Protein AF-A0A942JVM8-F1 (afdb_monomer_lite)

Secondary structure (DSSP, 8-state):
-----------THHHHHHHHHHHHHHHHHHHHHHHHHHHHHHHHHHHHHHHHHHHHHHHHHHHHHHHHHHHHHHHHHHTSS-TTTTTTHHHHHHHHTS--EEE-TTS-EEEE-HHHHHHHHT--PPP--------S---

pLDDT: mean 76.42, std 16.22, range [41.22, 97.88]

Foldseek 3Di:
DDDPDPDPPPDPPVVVVVVVVVVVVVVVVVVVVVVVVVVVVVVVVVVVVVVVCVVCVVLVVVLVVVLCVQLVVLCVVVVHQDPSSCVCVLVSCVVSLHWDFDADPVRDTSDTDNVVSCVVPPDDDDDDDPDPHDPDRPD

Structure (mmCIF, N/CA/C/O backbone):
data_AF-A0A942JVM8-F1
#
_entry.id   AF-A0A942JVM8-F1
#
loop_
_atom_site.group_PDB
_atom_site.id
_atom_site.type_symbol
_atom_site.label_atom_id
_atom_site.label_alt_id
_atom_site.label_comp_id
_atom_site.label_asym_id
_atom_site.label_entity_id
_atom_site.label_seq_id
_atom_site.pdbx_PDB_ins_code
_atom_site.Cartn_x
_atom_site.Cartn_y
_atom_site.Cartn_z
_atom_site.occupancy
_atom_site.B_iso_or_equiv
_atom_site.auth_seq_id
_atom_site.auth_comp_id
_atom_site.auth_asym_id
_atom_site.auth_atom_id
_atom_site.pdbx_PDB_model_num
ATOM 1 N N . MET A 1 1 ? -41.154 -3.986 87.081 1.00 48.91 1 MET A N 1
ATOM 2 C CA . MET A 1 1 ? -41.827 -3.137 86.078 1.00 48.91 1 MET A CA 1
ATOM 3 C C . MET A 1 1 ? -40.724 -2.568 85.189 1.00 48.91 1 MET A C 1
ATOM 5 O O . MET A 1 1 ? -40.130 -1.567 85.552 1.00 48.91 1 MET A O 1
ATOM 9 N N . GLY A 1 2 ? -40.299 -3.312 84.164 1.00 53.94 2 GLY A N 1
ATOM 10 C CA . GLY A 1 2 ? -39.181 -2.930 83.293 1.00 53.94 2 GLY A CA 1
ATOM 11 C C . GLY A 1 2 ? -39.710 -2.693 81.888 1.00 53.94 2 GLY A C 1
ATOM 12 O O . GLY A 1 2 ? -40.289 -3.608 81.307 1.00 53.94 2 GLY A O 1
ATOM 13 N N . ASP A 1 3 ? -39.568 -1.470 81.388 1.00 62.94 3 ASP A N 1
ATOM 14 C CA . ASP A 1 3 ? -40.009 -1.099 80.046 1.00 62.94 3 ASP A CA 1
ATOM 15 C C . ASP A 1 3 ? -39.175 -1.828 78.978 1.00 62.94 3 ASP A C 1
ATOM 17 O O . ASP A 1 3 ? -37.942 -1.840 79.062 1.00 62.94 3 ASP A O 1
ATOM 21 N N . PRO A 1 4 ? -39.799 -2.419 77.943 1.00 62.44 4 PRO A N 1
ATOM 22 C CA . PRO A 1 4 ? -39.059 -2.964 76.822 1.00 62.44 4 PRO A CA 1
ATOM 23 C C . PRO A 1 4 ? -38.560 -1.805 75.955 1.00 62.44 4 PRO A C 1
ATOM 25 O O . PRO A 1 4 ? -39.335 -1.039 75.378 1.00 62.44 4 PRO A O 1
ATOM 28 N N . VAL A 1 5 ? -37.237 -1.688 75.863 1.00 65.25 5 VAL A N 1
ATOM 29 C CA . VAL A 1 5 ? -36.538 -0.782 74.950 1.00 65.25 5 VAL A CA 1
ATOM 30 C C . VAL A 1 5 ? -37.069 -1.009 73.532 1.00 65.25 5 VAL A C 1
ATOM 32 O O . VAL A 1 5 ? -36.880 -2.071 72.939 1.00 65.25 5 VAL A O 1
ATOM 35 N N . ARG A 1 6 ? -37.762 -0.001 72.990 1.00 59.56 6 ARG A N 1
ATOM 36 C CA . ARG A 1 6 ? -38.206 0.040 71.594 1.00 59.56 6 ARG A CA 1
ATOM 37 C C . ARG A 1 6 ? -36.980 -0.067 70.689 1.00 59.56 6 ARG A C 1
ATOM 39 O O . ARG A 1 6 ? -36.205 0.880 70.580 1.00 59.56 6 ARG A O 1
ATOM 46 N N . ALA A 1 7 ? -36.830 -1.204 70.017 1.00 57.59 7 ALA A N 1
ATOM 47 C CA . ALA A 1 7 ? -35.902 -1.352 68.908 1.00 57.59 7 ALA A CA 1
ATOM 48 C C . ALA A 1 7 ? -36.299 -0.357 67.804 1.00 57.59 7 ALA A C 1
ATOM 50 O O . ALA A 1 7 ? -37.300 -0.534 67.108 1.00 57.59 7 ALA A O 1
ATOM 51 N N . VAL A 1 8 ? -35.533 0.727 67.674 1.00 62.88 8 VAL A N 1
ATOM 52 C CA . VAL A 1 8 ? -35.637 1.653 66.546 1.00 62.88 8 VAL A CA 1
ATOM 53 C C . VAL A 1 8 ? -35.158 0.899 65.309 1.00 62.88 8 VAL A C 1
ATOM 55 O O . VAL A 1 8 ? -33.964 0.716 65.088 1.00 62.88 8 VAL A O 1
ATOM 58 N N . SER A 1 9 ? -36.118 0.425 64.518 1.00 61.06 9 SER A N 1
ATOM 59 C CA . SER A 1 9 ? -35.900 -0.139 63.189 1.00 61.06 9 SER A CA 1
ATOM 60 C C . SER A 1 9 ? -35.323 0.943 62.268 1.00 61.06 9 SER A C 1
ATOM 62 O O . SER A 1 9 ? -36.065 1.682 61.617 1.00 61.06 9 SER A O 1
ATOM 64 N N . LEU A 1 10 ? -33.993 1.051 62.217 1.00 58.78 10 LEU A N 1
ATOM 65 C CA . LEU A 1 10 ? -33.277 1.867 61.237 1.00 58.78 10 LEU A CA 1
ATOM 66 C C . LEU A 1 10 ? -33.566 1.322 59.828 1.00 58.78 10 LEU A C 1
ATOM 68 O O . LEU A 1 10 ? -33.249 0.192 59.472 1.00 58.78 10 LEU A O 1
ATOM 72 N N . SER A 1 11 ? -34.283 2.152 59.081 1.00 61.09 11 SER A N 1
ATOM 73 C CA . SER A 1 11 ? -35.041 1.853 57.866 1.00 61.09 11 SER A CA 1
ATOM 74 C C . SER A 1 11 ? -34.241 1.354 56.635 1.00 61.09 11 SER A C 1
ATOM 76 O O . SER A 1 11 ? -33.089 1.736 56.431 1.00 61.09 11 SER A O 1
ATOM 78 N N . PRO A 1 12 ? -34.891 0.607 55.709 1.00 58.91 12 PRO A N 1
ATOM 79 C CA . PRO A 1 12 ? -34.336 0.118 54.430 1.00 58.91 12 PRO A CA 1
ATOM 80 C C . PRO A 1 12 ? -34.096 1.211 53.361 1.00 58.91 12 PRO A C 1
ATOM 82 O O . PRO A 1 12 ? -33.978 0.916 52.168 1.00 58.91 12 PRO A O 1
ATOM 85 N N . MET A 1 13 ? -34.050 2.492 53.742 1.00 56.09 13 MET A N 1
ATOM 86 C CA . MET A 1 13 ? -33.889 3.602 52.794 1.00 56.09 13 MET A CA 1
ATOM 87 C C . MET A 1 13 ? -32.454 3.754 52.278 1.00 56.09 13 MET A C 1
ATOM 89 O O . MET A 1 13 ? -32.276 4.105 51.110 1.00 56.09 13 MET A O 1
ATOM 93 N N . LEU A 1 14 ? -31.440 3.402 53.081 1.00 59.06 14 LEU A N 1
ATOM 94 C CA . LEU A 1 14 ? -30.039 3.461 52.643 1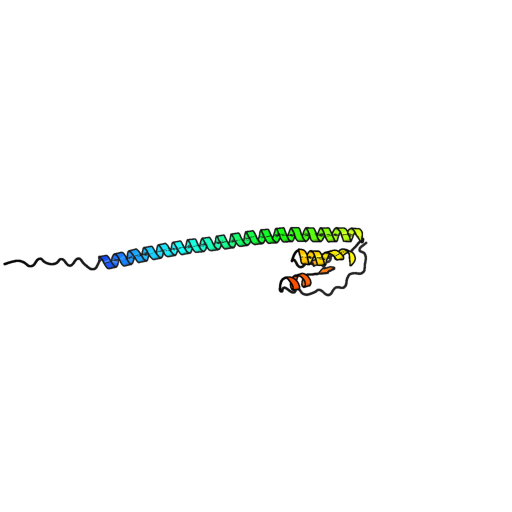.00 59.06 14 LEU A CA 1
ATOM 95 C C . LEU A 1 14 ? -29.773 2.556 51.428 1.00 59.06 14 LEU A C 1
ATOM 97 O O . LEU A 1 14 ? -29.124 2.983 50.476 1.00 59.06 14 LEU A O 1
ATOM 101 N N . GLY A 1 15 ? -30.344 1.347 51.397 1.00 59.19 15 GLY A N 1
ATOM 102 C CA . GLY A 1 15 ? -30.130 0.391 50.302 1.00 59.19 15 GLY A CA 1
ATOM 103 C C . GLY A 1 15 ? -30.627 0.872 48.930 1.00 59.19 15 GLY A C 1
ATOM 104 O O . GLY A 1 15 ? -30.062 0.495 47.904 1.00 59.19 15 GLY A O 1
ATOM 105 N N . ARG A 1 16 ? -31.643 1.748 48.884 1.00 59.19 16 ARG A N 1
ATOM 106 C CA . ARG A 1 16 ? -32.144 2.323 47.623 1.00 59.19 16 ARG A CA 1
ATOM 107 C C . ARG A 1 16 ? -31.223 3.405 47.069 1.00 59.19 16 ARG A C 1
ATOM 109 O O . ARG A 1 16 ? -30.958 3.402 45.871 1.00 59.19 16 ARG A O 1
ATOM 116 N N . VAL A 1 17 ? -30.711 4.283 47.932 1.00 60.03 17 VAL A N 1
ATOM 117 C CA . VAL A 1 17 ? -29.860 5.413 47.529 1.00 60.03 17 VAL A CA 1
ATOM 118 C C . VAL A 1 17 ? -28.522 4.923 46.971 1.00 60.03 17 VAL A C 1
ATOM 120 O O . VAL A 1 17 ? -28.120 5.363 45.891 1.00 60.03 17 VAL A O 1
ATOM 123 N N . PHE A 1 18 ? -27.880 3.955 47.636 1.00 60.03 18 PHE A N 1
ATOM 124 C CA . PHE A 1 18 ? -26.629 3.362 47.151 1.00 60.03 18 PHE A CA 1
ATOM 125 C C . PHE A 1 18 ? -26.800 2.685 45.791 1.00 60.03 18 PHE A C 1
ATOM 127 O O . PHE A 1 18 ? -25.978 2.892 44.904 1.00 60.03 18 PHE A O 1
ATOM 134 N N . ARG A 1 19 ? -27.908 1.966 45.574 1.00 62.44 19 ARG A N 1
ATOM 135 C CA . ARG A 1 19 ? -28.192 1.312 44.290 1.00 62.44 19 ARG A CA 1
ATOM 136 C C . ARG A 1 19 ? -28.276 2.323 43.142 1.00 62.44 19 ARG A C 1
ATOM 138 O O . ARG A 1 19 ? -27.668 2.105 42.104 1.00 62.44 19 ARG A O 1
ATOM 145 N N . THR A 1 20 ? -28.940 3.464 43.341 1.00 72.25 20 THR A N 1
ATOM 146 C CA . THR A 1 20 ? -28.985 4.548 42.339 1.00 72.25 20 THR A CA 1
ATOM 147 C C . THR A 1 20 ? -27.644 5.245 42.115 1.00 72.25 20 THR A C 1
ATOM 149 O O . THR A 1 20 ? -27.344 5.616 40.981 1.00 72.25 20 THR A O 1
ATOM 152 N N . LEU A 1 21 ? -26.838 5.436 43.163 1.00 76.00 21 LEU A N 1
ATOM 153 C CA . LEU A 1 21 ? -25.542 6.109 43.053 1.00 76.00 21 LEU A CA 1
ATOM 154 C C . LEU A 1 21 ? -24.525 5.234 42.309 1.00 76.00 21 LEU A C 1
ATOM 156 O O . LEU A 1 21 ? -23.873 5.698 41.376 1.00 76.00 21 LEU A O 1
ATOM 160 N N . THR A 1 22 ? -24.454 3.950 42.667 1.00 83.75 22 THR A N 1
ATOM 161 C CA . THR A 1 22 ? -23.596 2.962 42.006 1.00 83.75 22 THR A CA 1
ATOM 162 C C . THR A 1 22 ? -23.969 2.810 40.536 1.00 83.75 22 THR A C 1
ATOM 164 O O . THR A 1 22 ? -23.088 2.894 39.690 1.00 83.75 22 THR A O 1
ATOM 167 N N .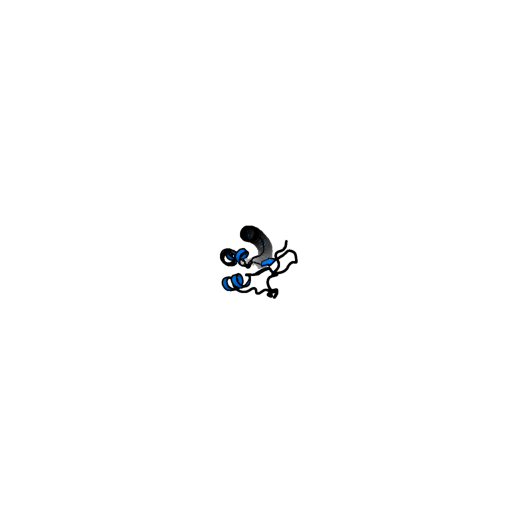 THR A 1 23 ? -25.259 2.691 40.193 1.00 79.94 23 THR A N 1
ATOM 168 C CA . THR A 1 23 ? -25.683 2.603 38.785 1.00 79.94 23 THR A CA 1
ATOM 169 C C . THR A 1 23 ? -25.263 3.831 37.975 1.00 79.94 23 THR A C 1
ATOM 171 O O . THR A 1 23 ? -24.753 3.680 36.868 1.00 79.94 23 THR A O 1
ATOM 174 N N . ARG A 1 24 ? -25.419 5.046 38.517 1.00 83.88 24 ARG A N 1
ATOM 175 C CA . ARG A 1 24 ? -24.990 6.280 37.836 1.00 83.88 24 ARG A CA 1
ATOM 176 C C . ARG A 1 24 ? -23.478 6.324 37.619 1.00 83.88 24 ARG A C 1
ATOM 178 O O . ARG A 1 24 ? -23.039 6.687 36.532 1.00 83.88 24 ARG A O 1
ATOM 185 N N . LEU A 1 25 ? -22.697 5.920 38.621 1.00 92.25 25 LEU A N 1
ATOM 186 C CA . LEU A 1 25 ? -21.239 5.876 38.530 1.00 92.25 25 LEU A CA 1
ATOM 187 C C . LEU A 1 25 ? -20.763 4.838 37.505 1.00 92.25 25 LEU A C 1
ATOM 189 O O . LEU A 1 25 ? -19.895 5.141 36.693 1.00 92.25 25 LEU A O 1
ATOM 193 N N . THR A 1 26 ? -21.357 3.642 37.493 1.00 92.06 26 THR A N 1
ATOM 194 C CA . THR A 1 26 ? -21.027 2.595 36.516 1.00 92.06 26 THR A CA 1
ATOM 195 C C . THR A 1 26 ? -21.360 3.029 35.092 1.00 92.06 26 THR A C 1
ATOM 197 O O . THR A 1 26 ? -20.554 2.807 34.194 1.00 92.06 26 THR A O 1
ATOM 200 N N . VAL A 1 27 ? -22.504 3.688 34.874 1.00 90.81 27 VAL A N 1
ATOM 201 C CA . VAL A 1 27 ? -22.871 4.225 33.552 1.00 90.81 27 VAL A CA 1
ATOM 202 C C . VAL A 1 27 ? -21.895 5.315 33.114 1.00 90.81 27 VAL A C 1
ATOM 204 O O . VAL A 1 27 ? -21.433 5.285 31.978 1.00 90.81 27 VAL A O 1
ATOM 207 N N . ALA A 1 28 ? -21.537 6.242 34.006 1.00 92.56 28 ALA A N 1
ATOM 208 C CA . ALA A 1 28 ? -20.556 7.280 33.700 1.00 92.56 28 ALA A CA 1
ATOM 209 C C . ALA A 1 28 ? -19.185 6.678 33.354 1.00 92.56 28 ALA A C 1
ATOM 211 O O . ALA A 1 28 ? -18.575 7.058 32.357 1.00 92.56 28 ALA A O 1
ATOM 212 N N . PHE A 1 29 ? -18.730 5.693 34.129 1.00 95.00 29 PHE A N 1
ATOM 213 C CA . PHE A 1 29 ? -17.481 4.986 33.867 1.00 95.00 29 PHE A CA 1
ATOM 214 C C . PHE A 1 29 ? -17.508 4.246 32.524 1.00 95.00 29 PHE A C 1
ATOM 216 O O . PHE A 1 29 ? -16.578 4.376 31.734 1.00 95.00 29 PHE A O 1
ATOM 223 N N . ALA A 1 30 ? -18.592 3.525 32.230 1.00 95.19 30 ALA A N 1
ATOM 224 C CA . ALA A 1 30 ? -18.765 2.834 30.957 1.00 95.19 30 ALA A CA 1
ATOM 225 C C . ALA A 1 30 ? -18.782 3.814 29.776 1.00 95.19 30 ALA A C 1
ATOM 227 O O . ALA A 1 30 ? -18.148 3.554 28.758 1.00 95.19 30 ALA A O 1
ATOM 228 N N . ALA A 1 31 ? -19.450 4.962 29.918 1.00 95.12 31 ALA A N 1
ATOM 229 C CA . ALA A 1 31 ? -19.484 5.991 28.885 1.00 95.12 31 ALA A CA 1
ATOM 230 C C . ALA A 1 31 ? -18.082 6.543 28.589 1.00 95.12 31 ALA A C 1
ATOM 232 O O . ALA A 1 31 ? -17.685 6.629 27.430 1.00 95.12 31 ALA A O 1
ATOM 233 N N . VAL A 1 32 ? -17.301 6.851 29.629 1.00 96.12 32 VAL A N 1
ATOM 234 C CA . VAL A 1 32 ? -15.908 7.296 29.472 1.00 96.12 32 VAL A CA 1
ATOM 235 C C . VAL A 1 32 ? -15.056 6.201 28.835 1.00 96.12 32 VAL A C 1
ATOM 237 O O . VAL A 1 32 ? -14.299 6.483 27.911 1.00 96.12 32 VAL A O 1
ATOM 240 N N . ALA A 1 33 ? -15.197 4.951 29.276 1.00 97.00 33 ALA A N 1
ATOM 241 C CA . ALA A 1 33 ? -14.464 3.828 28.702 1.00 97.00 33 ALA A CA 1
ATOM 242 C C . ALA A 1 33 ? -14.764 3.657 27.205 1.00 97.00 33 ALA A C 1
ATOM 244 O O . ALA A 1 33 ? -13.839 3.474 26.418 1.00 97.00 33 ALA A O 1
ATOM 245 N N . LEU A 1 34 ? -16.031 3.781 26.799 1.00 97.69 34 LEU A N 1
ATOM 246 C CA . LEU A 1 34 ? -16.441 3.714 25.396 1.00 97.69 34 LEU A CA 1
ATOM 247 C C . LEU A 1 34 ? -15.872 4.866 24.568 1.00 97.69 34 LEU A C 1
ATOM 249 O O . LEU A 1 34 ? -15.377 4.630 23.469 1.00 97.69 34 LEU A O 1
ATOM 253 N N . LEU A 1 35 ? -15.895 6.094 25.092 1.00 97.62 35 LEU A N 1
ATOM 254 C CA . LEU A 1 35 ? -15.301 7.248 24.413 1.00 97.62 35 LEU A CA 1
ATOM 255 C C . LEU A 1 35 ? -13.791 7.075 24.236 1.00 97.62 35 LEU A C 1
ATOM 257 O O . LEU A 1 35 ? -13.273 7.289 23.142 1.00 97.62 35 LEU A O 1
ATOM 261 N N . THR A 1 36 ? -13.093 6.630 25.280 1.00 97.31 36 THR A N 1
ATOM 262 C CA . THR A 1 36 ? -11.650 6.371 25.235 1.00 97.31 36 THR A CA 1
ATOM 263 C C . THR A 1 36 ? -11.311 5.248 24.260 1.00 97.31 36 THR A C 1
ATOM 265 O O . THR A 1 36 ? -10.397 5.394 23.449 1.00 97.31 36 THR A O 1
ATOM 268 N N . ALA A 1 37 ? -12.049 4.136 24.303 1.00 97.31 37 ALA A N 1
ATOM 269 C CA . ALA A 1 37 ? -11.854 3.019 23.386 1.00 97.31 37 ALA A CA 1
ATOM 270 C C . ALA A 1 37 ? -12.130 3.432 21.933 1.00 97.31 37 ALA A C 1
ATOM 272 O O . ALA A 1 37 ? -11.340 3.116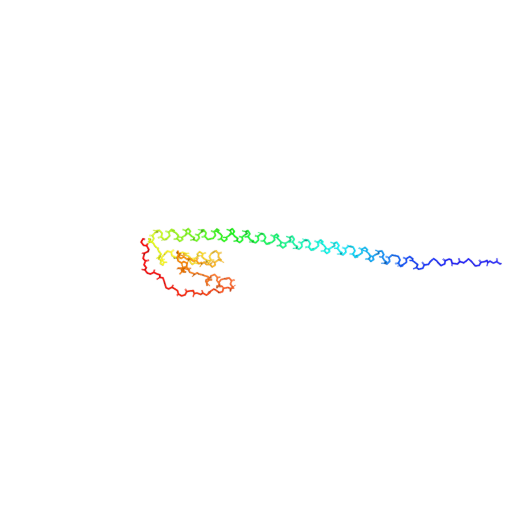 21.047 1.00 97.31 37 ALA A O 1
ATOM 273 N N . GLY A 1 38 ? -13.200 4.195 21.695 1.00 97.88 38 GLY A N 1
ATOM 274 C CA . GLY A 1 38 ? -13.542 4.725 20.377 1.00 97.88 38 GLY A CA 1
ATOM 275 C C . GLY A 1 38 ? -12.464 5.657 19.834 1.00 97.88 38 GLY A C 1
ATOM 276 O O . GLY A 1 38 ? -11.996 5.467 18.714 1.00 97.88 38 GLY A O 1
ATOM 277 N N . LEU A 1 39 ? -12.002 6.611 20.646 1.00 96.56 39 LEU A N 1
ATOM 278 C CA . LEU A 1 39 ? -10.909 7.505 20.267 1.00 96.56 39 LEU A CA 1
ATOM 279 C C . LEU A 1 39 ? -9.625 6.723 19.962 1.00 96.56 39 LEU A C 1
ATOM 281 O O . LEU A 1 39 ? -8.975 6.982 18.953 1.00 96.56 39 LEU A O 1
ATOM 285 N N . SER A 1 40 ? -9.295 5.730 20.790 1.00 96.88 40 SER A N 1
ATOM 286 C CA . SER A 1 40 ? -8.124 4.873 20.581 1.00 96.88 40 SER A CA 1
ATOM 287 C C . SER A 1 40 ? -8.215 4.104 19.263 1.00 96.88 40 SER A C 1
ATOM 289 O O . SER A 1 40 ? -7.242 4.065 18.518 1.00 96.88 40 SER A O 1
ATOM 291 N N . ALA A 1 41 ? -9.382 3.543 18.935 1.00 96.31 41 ALA A N 1
ATOM 292 C CA . ALA A 1 41 ? -9.604 2.831 17.679 1.00 96.31 41 ALA A CA 1
ATOM 293 C C . ALA A 1 41 ? -9.469 3.749 16.453 1.00 96.31 41 ALA A C 1
ATOM 295 O O . ALA A 1 41 ? -8.849 3.357 15.466 1.00 96.31 41 ALA A O 1
ATOM 296 N N . ILE A 1 42 ? -9.993 4.977 16.527 1.00 95.75 42 ILE A N 1
ATOM 297 C CA . ILE A 1 42 ? -9.869 5.973 15.452 1.00 95.75 42 ILE A CA 1
ATOM 298 C C . ILE A 1 42 ? -8.402 6.342 15.231 1.00 95.75 42 ILE A C 1
ATOM 300 O O . ILE A 1 42 ? -7.926 6.299 14.097 1.00 95.75 42 ILE A O 1
ATOM 304 N N . ILE A 1 43 ? -7.679 6.672 16.306 1.00 95.12 43 ILE A N 1
ATOM 305 C CA . ILE A 1 43 ? -6.258 7.028 16.229 1.00 95.12 43 ILE A CA 1
ATOM 306 C C . ILE A 1 43 ? -5.464 5.863 15.649 1.00 95.12 43 ILE A C 1
ATOM 308 O O . ILE A 1 43 ? -4.688 6.062 14.722 1.00 95.12 43 ILE A O 1
ATOM 312 N N . LEU A 1 44 ? -5.692 4.647 16.153 1.00 94.06 44 LEU A N 1
ATOM 313 C CA . LEU A 1 44 ? -5.023 3.450 15.664 1.00 94.06 44 LEU A CA 1
ATOM 314 C C . LEU A 1 44 ? -5.276 3.284 14.161 1.00 94.06 44 LEU A C 1
ATOM 316 O O . LEU A 1 44 ? -4.324 3.222 13.391 1.00 94.06 44 LEU A O 1
ATOM 320 N N . SER A 1 45 ? -6.537 3.310 13.726 1.00 92.75 45 SER A N 1
ATOM 321 C CA . SER A 1 45 ? -6.902 3.193 12.311 1.00 92.75 45 SER A CA 1
ATOM 322 C C . SER A 1 45 ? -6.222 4.246 11.434 1.00 92.75 45 SER A C 1
ATOM 324 O O . SER A 1 45 ? -5.736 3.913 10.356 1.00 92.75 45 SER A O 1
ATOM 326 N N . ALA A 1 46 ? -6.177 5.504 11.877 1.00 88.25 46 ALA A N 1
ATOM 327 C CA . ALA A 1 46 ? -5.542 6.580 11.124 1.00 88.25 46 ALA A CA 1
ATOM 328 C C . ALA A 1 46 ? -4.019 6.401 11.041 1.00 88.25 46 ALA A C 1
ATOM 330 O O . ALA A 1 46 ? -3.445 6.539 9.964 1.00 88.25 46 ALA A O 1
ATOM 331 N N . VAL A 1 47 ? -3.372 6.034 12.151 1.00 89.69 47 VAL A N 1
ATOM 332 C CA . VAL A 1 47 ? -1.922 5.801 12.207 1.00 89.69 47 VAL A CA 1
ATOM 333 C C . VAL A 1 47 ? -1.519 4.630 11.310 1.00 89.69 47 VAL A C 1
ATOM 335 O O . VAL A 1 47 ? -0.564 4.754 10.548 1.00 89.69 47 VAL A O 1
ATOM 338 N N . TRP A 1 48 ? -2.258 3.516 11.337 1.00 82.06 48 TRP A N 1
ATOM 339 C CA . TRP A 1 48 ? -1.992 2.386 10.438 1.00 82.06 48 TRP A CA 1
ATOM 340 C C . TRP A 1 48 ? -2.206 2.753 8.970 1.00 82.06 48 TRP A C 1
ATOM 342 O O . TRP A 1 48 ? -1.404 2.351 8.132 1.00 82.06 48 TRP A O 1
ATOM 352 N N . ALA A 1 49 ? -3.233 3.545 8.653 1.00 80.88 49 ALA A N 1
ATOM 353 C CA . ALA A 1 49 ? -3.458 4.015 7.288 1.00 80.88 49 ALA A CA 1
ATOM 354 C C . ALA A 1 49 ? -2.310 4.909 6.793 1.00 80.88 49 ALA A C 1
ATOM 356 O O . ALA A 1 49 ? -1.841 4.737 5.671 1.00 80.88 49 ALA A O 1
ATOM 357 N N . GLN A 1 50 ? -1.818 5.821 7.635 1.00 77.75 50 GLN A N 1
ATOM 358 C CA . GLN A 1 50 ? -0.694 6.698 7.301 1.00 77.75 50 GLN A CA 1
ATOM 359 C C . GLN A 1 50 ? 0.608 5.920 7.105 1.00 77.75 50 GLN A C 1
ATOM 361 O O . GLN A 1 50 ? 1.314 6.148 6.126 1.00 77.75 50 GLN A O 1
ATOM 366 N N . LEU A 1 51 ? 0.906 4.979 8.004 1.00 74.38 51 LEU A N 1
ATOM 367 C CA . LEU A 1 51 ? 2.095 4.134 7.899 1.00 74.38 51 LEU A CA 1
ATOM 368 C C . LEU A 1 51 ? 2.045 3.235 6.661 1.00 74.38 51 LEU A C 1
ATOM 370 O O . LEU A 1 51 ? 3.069 3.048 6.010 1.00 74.38 51 LEU A O 1
ATOM 374 N N . PHE A 1 52 ? 0.870 2.705 6.315 1.00 73.81 52 PHE A N 1
ATOM 375 C CA . PHE A 1 52 ? 0.705 1.879 5.124 1.00 73.81 52 PHE A CA 1
ATOM 376 C C . PHE A 1 52 ? 0.828 2.699 3.837 1.00 73.81 52 PHE A C 1
ATOM 378 O O . PHE A 1 52 ? 1.575 2.298 2.951 1.00 73.81 52 PHE A O 1
ATOM 385 N N . ASP A 1 53 ? 0.165 3.855 3.732 1.00 74.81 53 ASP A N 1
ATOM 386 C CA . ASP A 1 53 ? 0.240 4.687 2.522 1.00 74.81 53 ASP A CA 1
ATOM 387 C C . ASP A 1 53 ? 1.665 5.197 2.283 1.00 74.81 53 ASP A C 1
ATOM 389 O O . ASP A 1 53 ? 2.160 5.111 1.164 1.00 74.81 53 ASP A O 1
ATOM 393 N N . GLN A 1 54 ? 2.370 5.641 3.330 1.00 73.50 54 GLN A N 1
ATOM 394 C CA . GLN A 1 54 ? 3.770 6.061 3.204 1.00 73.50 54 GLN A CA 1
ATOM 395 C C . GLN A 1 54 ? 4.688 4.899 2.807 1.00 73.50 54 GLN A C 1
ATOM 397 O O . GLN A 1 54 ? 5.438 5.015 1.841 1.00 73.50 54 GLN A O 1
ATOM 402 N N . TYR A 1 55 ? 4.598 3.757 3.498 1.00 56.44 55 TYR A N 1
ATOM 403 C CA . TYR A 1 55 ? 5.434 2.591 3.202 1.00 56.44 55 TYR A CA 1
ATOM 404 C C . TYR A 1 55 ? 5.203 2.051 1.785 1.00 56.44 55 TYR A C 1
ATOM 406 O O . TYR A 1 55 ? 6.160 1.779 1.056 1.00 56.44 55 TYR A O 1
ATOM 414 N N . VAL A 1 56 ? 3.938 1.920 1.377 1.00 75.25 56 VAL A N 1
ATOM 415 C CA . VAL A 1 56 ? 3.583 1.410 0.051 1.00 75.25 56 VAL A CA 1
ATOM 416 C C . VAL A 1 56 ? 3.981 2.403 -1.029 1.00 75.25 56 VAL A C 1
ATOM 418 O O . VAL A 1 56 ? 4.543 1.990 -2.039 1.00 75.25 56 VAL A O 1
ATOM 421 N N . ARG A 1 57 ? 3.747 3.703 -0.832 1.00 78.00 57 ARG A N 1
ATOM 422 C CA . ARG A 1 57 ? 4.072 4.727 -1.829 1.00 78.00 57 ARG A CA 1
ATOM 423 C C . ARG A 1 57 ? 5.569 4.850 -2.058 1.00 78.00 57 ARG A C 1
ATOM 425 O O . ARG A 1 57 ? 5.997 4.788 -3.208 1.00 78.00 57 ARG A O 1
ATOM 432 N N . ASP A 1 58 ? 6.354 4.982 -0.996 1.00 79.56 58 ASP A N 1
ATOM 433 C CA . ASP A 1 58 ? 7.801 5.169 -1.117 1.00 79.56 58 ASP A CA 1
ATOM 434 C C . ASP A 1 58 ? 8.474 3.903 -1.666 1.00 79.56 58 ASP A C 1
ATOM 436 O O . ASP A 1 58 ? 9.342 3.977 -2.542 1.00 79.56 58 ASP A O 1
ATOM 440 N N . GLY A 1 59 ? 8.027 2.723 -1.222 1.00 77.62 59 GLY A N 1
ATOM 441 C CA . GLY A 1 59 ? 8.501 1.440 -1.740 1.00 77.62 59 GLY A CA 1
ATOM 442 C C . GLY A 1 59 ? 8.145 1.228 -3.214 1.00 77.62 59 GLY A C 1
ATOM 443 O O . GLY A 1 59 ? 9.004 0.839 -4.013 1.00 77.62 59 GLY A O 1
ATOM 444 N N . LEU A 1 60 ? 6.904 1.539 -3.601 1.00 85.25 60 LEU A N 1
ATOM 445 C CA . LEU A 1 60 ? 6.439 1.419 -4.983 1.00 85.25 60 LEU A CA 1
ATOM 446 C C . LEU A 1 60 ? 7.151 2.415 -5.900 1.00 85.25 60 LEU A C 1
ATOM 448 O O . LEU A 1 60 ? 7.590 2.037 -6.983 1.00 85.25 60 LEU A O 1
ATOM 452 N N . GLN A 1 61 ? 7.327 3.663 -5.462 1.00 87.25 61 GLN A N 1
ATOM 453 C CA . GLN A 1 61 ? 8.038 4.680 -6.232 1.00 87.25 61 GLN A CA 1
ATOM 454 C C . GLN A 1 61 ? 9.510 4.306 -6.429 1.00 87.25 61 GLN A C 1
ATOM 456 O O . GLN A 1 61 ? 10.012 4.378 -7.549 1.00 87.25 61 GLN A O 1
ATOM 461 N N . SER A 1 62 ? 10.194 3.860 -5.374 1.00 86.50 62 SER A N 1
ATOM 462 C CA . SER A 1 62 ? 11.578 3.380 -5.463 1.00 86.50 62 SER A CA 1
ATOM 463 C C . SER A 1 62 ? 11.709 2.204 -6.437 1.00 86.50 62 SER A C 1
ATOM 465 O O . SER A 1 62 ? 12.590 2.192 -7.301 1.00 86.50 62 SER A O 1
ATOM 467 N N . THR A 1 63 ? 10.771 1.256 -6.370 1.00 87.56 63 THR A N 1
ATOM 468 C CA . THR A 1 63 ? 10.714 0.120 -7.298 1.00 87.56 63 THR A CA 1
ATOM 469 C C . THR A 1 63 ? 10.492 0.579 -8.738 1.00 87.56 63 THR A C 1
ATOM 471 O O . THR A 1 63 ? 11.217 0.148 -9.632 1.00 87.56 63 THR A O 1
ATOM 474 N N . ALA A 1 64 ? 9.540 1.484 -8.974 1.00 88.62 64 ALA A N 1
ATOM 475 C CA . ALA A 1 64 ? 9.243 2.019 -10.300 1.00 88.62 64 ALA A CA 1
ATOM 476 C C . ALA A 1 64 ? 10.445 2.762 -10.906 1.00 88.62 64 ALA A C 1
ATOM 478 O O . ALA A 1 64 ? 10.756 2.580 -12.081 1.00 88.62 64 ALA A O 1
ATOM 479 N N . VAL A 1 65 ? 11.167 3.547 -10.101 1.00 91.94 65 VAL A N 1
ATOM 480 C CA . VAL A 1 65 ? 12.398 4.227 -10.531 1.00 91.94 65 VAL A CA 1
ATOM 481 C C . VAL A 1 65 ? 13.494 3.217 -10.877 1.00 91.94 65 VAL A C 1
ATOM 483 O O . VAL A 1 65 ? 14.156 3.363 -11.903 1.00 91.94 65 VAL A O 1
ATOM 486 N N . GLY A 1 66 ? 13.672 2.167 -10.069 1.00 90.56 66 GLY A N 1
ATOM 487 C CA . GLY A 1 66 ? 14.622 1.089 -10.358 1.00 90.56 66 GLY A CA 1
ATOM 488 C C . GLY A 1 66 ? 14.304 0.359 -11.665 1.00 90.56 66 GLY A C 1
ATOM 489 O O . GLY A 1 66 ? 15.190 0.168 -12.498 1.00 90.56 66 GLY A O 1
ATOM 490 N N . ALA A 1 67 ? 13.030 0.026 -11.873 1.00 90.00 67 ALA A N 1
ATOM 491 C CA . ALA A 1 67 ? 12.501 -0.539 -13.111 1.00 90.00 67 ALA A CA 1
ATOM 492 C C . ALA A 1 67 ? 12.802 0.358 -14.323 1.00 90.00 67 ALA A C 1
ATOM 494 O O . ALA A 1 67 ? 13.405 -0.096 -15.299 1.00 90.00 67 ALA A O 1
ATOM 495 N N . ALA A 1 68 ? 12.430 1.637 -14.242 1.00 90.81 68 ALA A N 1
ATOM 496 C CA . ALA A 1 68 ? 12.647 2.611 -15.308 1.00 90.81 68 ALA A CA 1
ATOM 497 C C . ALA A 1 68 ? 14.137 2.772 -15.641 1.00 90.81 68 ALA A C 1
ATOM 499 O O . ALA A 1 68 ? 14.507 2.811 -16.811 1.00 90.81 68 ALA A O 1
ATOM 500 N N . HIS A 1 69 ? 15.007 2.795 -14.629 1.00 92.94 69 HIS A N 1
ATOM 501 C CA . HIS A 1 69 ? 16.457 2.890 -14.816 1.00 92.94 69 HIS A CA 1
ATOM 502 C C . HIS A 1 69 ? 17.044 1.671 -15.528 1.00 92.94 69 HIS A C 1
ATOM 504 O O . HIS A 1 69 ? 17.910 1.809 -16.391 1.00 92.94 69 HIS A O 1
ATOM 510 N N . ILE A 1 70 ? 16.587 0.469 -15.172 1.00 90.00 70 ILE A N 1
ATOM 511 C CA . ILE A 1 70 ? 17.022 -0.766 -15.828 1.00 90.00 70 ILE A CA 1
ATOM 512 C C . ILE A 1 70 ? 16.589 -0.737 -17.293 1.00 90.00 70 ILE A C 1
ATOM 514 O O . ILE A 1 70 ? 17.445 -0.863 -18.164 1.00 90.00 70 ILE A O 1
ATOM 518 N N . ILE A 1 71 ? 15.304 -0.510 -17.571 1.00 90.25 71 ILE A N 1
ATOM 519 C CA . ILE A 1 71 ? 14.786 -0.469 -18.944 1.00 90.25 71 ILE A CA 1
ATOM 520 C C . ILE A 1 71 ? 15.458 0.623 -19.769 1.00 90.25 71 ILE A C 1
ATOM 522 O O . ILE A 1 71 ? 15.880 0.341 -20.884 1.00 90.25 71 ILE A O 1
ATOM 526 N N . GLY A 1 72 ? 15.603 1.835 -19.229 1.00 89.56 72 GLY A N 1
ATOM 527 C CA . GLY A 1 72 ? 16.211 2.962 -19.938 1.00 89.56 72 GLY A CA 1
ATOM 528 C C . GLY A 1 72 ? 17.625 2.644 -20.422 1.00 89.56 72 GLY A C 1
ATOM 529 O O . GLY A 1 72 ? 17.938 2.852 -21.590 1.00 89.56 72 GLY A O 1
ATOM 530 N N . LYS A 1 73 ? 18.451 2.017 -19.574 1.00 91.56 73 LYS A N 1
ATOM 531 C CA . LYS A 1 73 ? 19.802 1.580 -19.964 1.00 91.56 73 LYS A CA 1
ATOM 532 C C . LYS A 1 73 ? 19.803 0.609 -21.136 1.00 91.56 73 LYS A C 1
ATOM 534 O O . LYS A 1 73 ? 20.681 0.680 -21.993 1.00 91.56 73 LYS A O 1
ATOM 539 N N . TYR A 1 74 ? 18.873 -0.339 -21.143 1.00 88.25 74 TYR A N 1
ATOM 540 C CA . TYR A 1 74 ? 18.813 -1.318 -22.217 1.00 88.25 74 TYR A CA 1
ATOM 541 C C . TYR A 1 74 ? 18.155 -0.757 -23.481 1.00 88.25 74 TYR A C 1
ATOM 543 O O . TYR A 1 74 ? 18.589 -1.101 -24.574 1.00 88.25 74 TYR A O 1
ATOM 551 N N . TYR A 1 75 ? 17.187 0.147 -23.340 1.00 88.06 75 TYR A N 1
ATOM 552 C CA . TYR A 1 75 ? 16.591 0.896 -24.442 1.00 88.06 75 TYR A CA 1
ATOM 553 C C . TYR A 1 75 ? 17.645 1.721 -25.190 1.00 88.06 75 TYR A C 1
ATOM 555 O O . TYR A 1 75 ? 17.769 1.601 -26.405 1.00 88.06 75 TYR A O 1
ATOM 563 N N . GLU A 1 76 ? 18.457 2.501 -24.467 1.00 89.69 76 GLU A N 1
ATOM 564 C CA . GLU A 1 76 ? 19.543 3.300 -25.052 1.00 89.69 76 GLU A CA 1
ATOM 565 C C . GLU A 1 76 ? 20.580 2.425 -25.760 1.00 89.69 76 GLU A C 1
ATOM 567 O O . GLU A 1 76 ? 21.045 2.752 -26.850 1.00 89.69 76 GLU A O 1
ATOM 572 N N . ARG A 1 77 ? 20.938 1.291 -25.149 1.00 88.38 77 ARG A N 1
ATOM 573 C CA . ARG A 1 77 ? 21.935 0.372 -25.702 1.00 88.38 77 ARG A CA 1
ATOM 574 C C . ARG A 1 77 ? 21.442 -0.345 -26.958 1.00 88.38 77 ARG A C 1
ATOM 576 O O . ARG A 1 77 ? 22.232 -0.582 -27.867 1.00 88.38 77 ARG A O 1
ATOM 583 N N . ASP A 1 78 ? 20.168 -0.712 -26.987 1.00 86.44 78 ASP A N 1
ATOM 584 C CA . A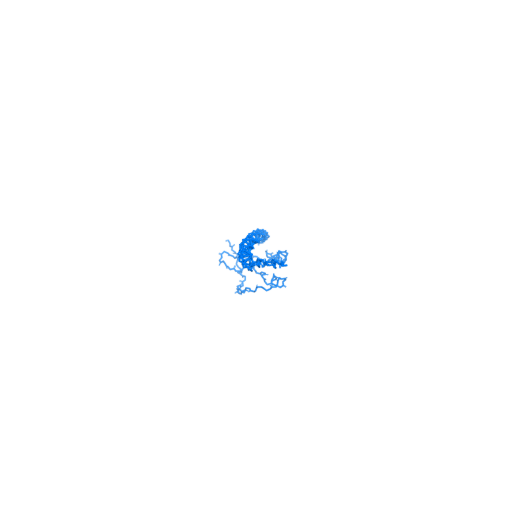SP A 1 78 ? 19.569 -1.458 -28.091 1.00 86.44 78 ASP A CA 1
ATOM 585 C C . ASP A 1 78 ? 18.980 -0.523 -29.171 1.00 86.44 78 ASP A C 1
ATOM 587 O O . ASP A 1 78 ? 18.576 -0.992 -30.234 1.00 86.44 78 ASP A O 1
ATOM 591 N N . GLY A 1 79 ? 18.964 0.793 -28.922 1.00 86.06 79 GLY A N 1
ATOM 592 C CA . GLY A 1 79 ? 18.473 1.817 -29.846 1.00 86.06 79 GLY A CA 1
ATOM 593 C C . GLY A 1 79 ? 16.950 1.854 -29.985 1.00 86.06 79 GLY A C 1
ATOM 594 O O . GLY A 1 79 ? 16.448 2.351 -30.990 1.00 86.06 79 GLY A O 1
ATOM 595 N N . GLY A 1 80 ? 16.211 1.298 -29.023 1.00 85.81 80 GLY A N 1
ATOM 596 C CA . GLY A 1 80 ? 14.756 1.214 -29.084 1.00 85.81 80 GLY A CA 1
ATOM 597 C C . GLY A 1 80 ? 14.157 0.091 -28.239 1.00 85.81 80 GLY A C 1
ATOM 598 O O . GLY A 1 80 ? 14.845 -0.625 -27.505 1.00 85.81 80 GLY A O 1
ATOM 599 N N . TRP A 1 81 ? 12.841 -0.088 -28.371 1.00 85.50 81 TRP A N 1
ATOM 600 C CA . TRP A 1 81 ? 12.118 -1.191 -27.742 1.00 85.50 81 TRP A CA 1
ATOM 601 C C . TRP A 1 81 ? 12.491 -2.520 -28.403 1.00 85.50 81 TRP A C 1
ATOM 603 O O . TRP A 1 81 ? 12.205 -2.755 -29.575 1.00 85.50 81 TRP A O 1
ATOM 613 N N . SER A 1 82 ? 13.126 -3.408 -27.642 1.00 84.50 82 SER A N 1
ATOM 614 C CA . SER A 1 82 ? 13.563 -4.720 -28.113 1.00 84.50 82 SER A CA 1
ATOM 615 C C . SER A 1 82 ? 13.249 -5.793 -27.065 1.00 84.50 82 SER A C 1
ATOM 617 O O . SER A 1 82 ? 13.147 -5.506 -25.873 1.00 84.50 82 SER A O 1
ATOM 619 N N . VAL A 1 83 ? 13.153 -7.064 -27.471 1.00 82.06 83 VAL A N 1
ATOM 620 C CA . VAL A 1 83 ? 13.038 -8.186 -26.512 1.00 82.06 83 VAL A CA 1
ATOM 621 C C . VAL A 1 83 ? 14.228 -8.206 -25.546 1.00 82.06 83 VAL A C 1
ATOM 623 O O . VAL A 1 83 ? 14.096 -8.574 -24.378 1.00 82.06 83 VAL A O 1
ATOM 626 N N . HIS A 1 84 ? 15.400 -7.781 -26.016 1.00 81.62 84 HIS A N 1
ATOM 627 C CA . HIS A 1 84 ? 16.591 -7.699 -25.189 1.00 81.62 84 HIS A CA 1
ATOM 628 C C . HIS A 1 84 ? 16.511 -6.545 -24.175 1.00 81.62 84 HIS A C 1
ATOM 630 O O . HIS A 1 84 ? 16.983 -6.720 -23.043 1.00 81.62 84 HIS A O 1
ATOM 636 N N . ALA A 1 85 ? 15.788 -5.468 -24.506 1.00 83.69 85 ALA A N 1
ATOM 637 C CA . ALA A 1 85 ? 15.535 -4.339 -23.619 1.00 83.69 85 ALA A CA 1
ATOM 638 C C . ALA A 1 85 ? 14.780 -4.734 -22.343 1.00 83.69 85 ALA A C 1
ATOM 640 O O . ALA A 1 85 ? 15.061 -4.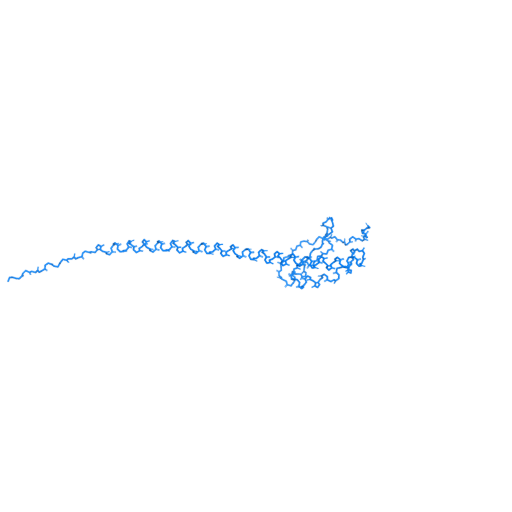230 -21.257 1.00 83.69 85 ALA A O 1
ATOM 641 N N . PHE A 1 86 ? 13.893 -5.724 -22.452 1.00 86.38 86 PHE A N 1
ATOM 642 C CA . PHE A 1 86 ? 13.117 -6.252 -21.329 1.00 86.38 86 PHE A CA 1
ATOM 643 C C . PHE A 1 86 ? 13.752 -7.475 -20.652 1.00 86.38 86 PHE A C 1
ATOM 645 O O . PHE A 1 86 ? 13.187 -8.017 -19.707 1.00 86.38 86 PHE A O 1
ATOM 652 N N . SER A 1 87 ? 14.936 -7.926 -21.079 1.00 85.56 87 SER A N 1
ATOM 653 C CA . SER A 1 87 ? 15.510 -9.211 -20.633 1.00 85.56 87 SER A CA 1
ATOM 654 C C . SER A 1 87 ? 15.756 -9.328 -19.122 1.00 85.56 87 SER A C 1
ATOM 656 O O . SER A 1 87 ? 15.762 -10.434 -18.582 1.00 85.56 87 SER A O 1
ATOM 658 N N . GLN A 1 88 ? 15.964 -8.206 -18.427 1.00 85.44 88 GLN A N 1
ATOM 659 C CA . GLN A 1 88 ? 16.171 -8.180 -16.973 1.00 85.44 88 GLN A CA 1
ATOM 660 C C . GLN A 1 88 ? 14.876 -8.005 -16.176 1.00 85.44 88 GLN A C 1
ATOM 662 O O . GLN A 1 88 ? 14.862 -8.231 -14.966 1.00 85.44 88 GLN A O 1
ATOM 667 N N . MET A 1 89 ? 13.794 -7.621 -16.847 1.00 84.00 89 MET A N 1
ATOM 668 C CA . MET A 1 89 ? 12.561 -7.192 -16.208 1.00 84.00 89 MET A CA 1
ATOM 669 C C . MET A 1 89 ? 11.823 -8.316 -15.464 1.00 84.00 89 MET A C 1
ATOM 671 O O . MET A 1 89 ? 11.450 -8.087 -14.316 1.00 84.00 89 MET A O 1
ATOM 675 N N . PRO A 1 90 ? 11.756 -9.561 -15.985 1.00 84.25 90 PRO A N 1
ATOM 676 C CA . PRO A 1 90 ? 11.122 -10.662 -15.257 1.00 84.25 90 PRO A CA 1
ATOM 677 C C . PRO A 1 90 ? 11.803 -10.975 -13.920 1.00 84.25 90 PRO A C 1
ATOM 679 O O . PRO A 1 90 ? 11.155 -11.315 -12.935 1.00 84.25 90 PRO A O 1
ATOM 682 N N . ARG A 1 91 ? 13.136 -10.852 -13.862 1.00 83.81 91 ARG A N 1
ATOM 683 C CA . ARG A 1 91 ? 13.884 -11.053 -12.612 1.00 83.81 91 ARG A CA 1
ATOM 684 C C . ARG A 1 91 ? 13.624 -9.917 -11.631 1.00 83.81 91 ARG A C 1
ATOM 686 O O . ARG A 1 91 ? 13.486 -10.171 -10.440 1.00 83.81 91 ARG A O 1
ATOM 693 N N . PHE A 1 92 ? 13.554 -8.688 -12.136 1.00 85.12 92 PHE A N 1
ATOM 694 C CA . PHE A 1 92 ? 13.255 -7.514 -11.330 1.00 85.12 92 PHE A CA 1
ATOM 695 C C . PHE A 1 92 ? 11.854 -7.589 -10.709 1.00 85.12 92 PHE A C 1
ATOM 697 O O . PHE A 1 92 ? 11.743 -7.393 -9.503 1.00 85.12 92 PHE A O 1
ATOM 704 N N . GLY A 1 93 ? 10.823 -7.943 -11.487 1.00 81.19 93 GLY A N 1
ATOM 705 C CA . GLY A 1 93 ? 9.447 -8.113 -10.998 1.00 81.19 93 GLY A CA 1
ATOM 706 C C . GLY A 1 93 ? 9.330 -9.174 -9.898 1.00 81.19 93 GLY A C 1
ATOM 707 O O . GLY A 1 93 ? 8.749 -8.931 -8.843 1.00 81.19 93 GLY A O 1
ATOM 708 N N . ILE A 1 94 ? 9.989 -10.327 -10.068 1.00 82.19 94 ILE A N 1
ATOM 709 C CA . ILE A 1 94 ? 10.020 -11.374 -9.028 1.00 82.19 94 ILE A CA 1
ATOM 710 C C . ILE A 1 94 ? 10.704 -10.874 -7.747 1.00 82.19 94 ILE A C 1
ATOM 712 O O . ILE A 1 94 ? 10.229 -11.146 -6.647 1.00 82.19 94 ILE A O 1
ATOM 716 N N . MET A 1 95 ? 11.828 -10.162 -7.869 1.00 80.56 95 MET A N 1
ATOM 717 C CA . MET A 1 95 ? 12.585 -9.677 -6.709 1.00 80.56 95 MET A CA 1
ATOM 718 C C . MET A 1 95 ? 11.904 -8.512 -5.986 1.00 80.56 95 MET A C 1
ATOM 720 O O . MET A 1 95 ? 12.090 -8.367 -4.779 1.00 80.56 95 MET A O 1
ATOM 724 N N . SER A 1 96 ? 11.145 -7.681 -6.702 1.00 80.25 96 SER A N 1
ATOM 725 C CA . SER A 1 96 ? 10.389 -6.576 -6.112 1.00 80.25 96 SER A CA 1
ATOM 726 C C . SER A 1 96 ? 9.086 -7.034 -5.455 1.00 80.25 96 SER A C 1
ATOM 728 O O . SER A 1 96 ? 8.555 -6.319 -4.608 1.00 80.25 96 SER A O 1
ATOM 730 N N . GLY A 1 97 ? 8.571 -8.213 -5.828 1.00 77.75 97 GLY A N 1
ATOM 731 C CA . GLY A 1 97 ? 7.273 -8.714 -5.372 1.00 77.75 97 GLY A CA 1
ATOM 732 C C . GLY A 1 97 ? 6.091 -7.923 -5.938 1.00 77.75 97 GLY A C 1
ATOM 733 O O . GLY A 1 97 ? 4.981 -8.025 -5.419 1.00 77.75 97 GLY A O 1
ATOM 734 N N . LEU A 1 98 ? 6.325 -7.117 -6.976 1.00 78.38 98 LEU A N 1
ATOM 735 C CA . LEU A 1 98 ? 5.335 -6.251 -7.602 1.00 78.38 98 LEU A CA 1
ATOM 736 C C . LEU A 1 98 ? 5.166 -6.640 -9.069 1.00 78.38 98 LEU A C 1
ATOM 738 O O . LEU A 1 98 ? 6.149 -6.808 -9.787 1.00 78.38 98 LEU A O 1
ATOM 742 N N . GLY A 1 99 ? 3.909 -6.738 -9.504 1.00 81.50 99 GLY A N 1
ATOM 743 C CA . GLY A 1 99 ? 3.572 -6.874 -10.916 1.00 81.50 99 GLY A CA 1
ATOM 744 C C . GLY A 1 99 ? 3.879 -5.580 -11.655 1.00 81.50 99 GLY A C 1
ATOM 745 O O . GLY A 1 99 ? 3.552 -4.487 -11.184 1.00 81.50 99 GLY A O 1
ATOM 746 N N . LEU A 1 100 ? 4.517 -5.702 -12.808 1.00 84.75 100 LEU A N 1
ATOM 747 C CA . LEU A 1 100 ? 5.024 -4.562 -13.543 1.00 84.75 100 LEU A CA 1
ATOM 748 C C . LEU A 1 100 ? 4.368 -4.444 -14.912 1.00 84.75 100 LEU A C 1
ATOM 750 O O . LEU A 1 100 ? 4.209 -5.420 -15.642 1.00 84.75 100 LEU A O 1
ATOM 754 N N . HIS A 1 101 ? 4.083 -3.198 -15.272 1.00 88.75 101 HIS A N 1
ATOM 755 C CA . HIS A 1 101 ? 3.500 -2.836 -16.545 1.00 88.75 101 HIS A CA 1
ATOM 756 C C . HIS A 1 101 ? 4.289 -1.679 -17.158 1.00 88.75 101 HIS A C 1
ATOM 758 O O . HIS A 1 101 ? 4.520 -0.665 -16.497 1.00 88.75 101 HIS A O 1
ATOM 764 N N . VAL A 1 102 ? 4.705 -1.821 -18.413 1.00 88.19 102 VAL A N 1
ATOM 765 C CA . VAL A 1 102 ? 5.370 -0.754 -19.168 1.00 88.19 102 VAL A CA 1
ATOM 766 C C . VAL A 1 102 ? 4.457 -0.353 -20.311 1.00 88.19 102 VAL A C 1
ATOM 768 O O . VAL A 1 102 ? 3.982 -1.214 -21.056 1.00 88.19 102 VAL A O 1
ATOM 771 N N . LEU A 1 103 ? 4.216 0.950 -20.436 1.00 89.56 103 LEU A N 1
ATOM 772 C CA . LEU A 1 103 ? 3.383 1.528 -21.480 1.00 89.56 103 LEU A CA 1
ATOM 773 C C . LEU A 1 103 ? 4.229 2.395 -22.415 1.00 89.56 103 LEU A C 1
ATOM 775 O O . LEU A 1 103 ? 5.213 2.996 -21.982 1.00 89.56 103 LEU A O 1
ATOM 779 N N . ASN A 1 104 ? 3.838 2.465 -23.684 1.00 86.06 104 ASN A N 1
ATOM 780 C CA . ASN A 1 104 ? 4.360 3.462 -24.615 1.00 86.06 104 ASN A CA 1
ATOM 781 C C . ASN A 1 104 ? 3.598 4.801 -24.490 1.00 86.06 104 ASN A C 1
ATOM 783 O O . ASN A 1 104 ? 2.661 4.933 -23.702 1.00 86.06 104 ASN A O 1
ATOM 787 N N . GLU A 1 105 ? 3.991 5.794 -25.291 1.00 87.25 105 GLU A N 1
ATOM 788 C CA . GLU A 1 105 ? 3.396 7.143 -25.301 1.00 87.25 105 GLU A CA 1
ATOM 789 C C . GLU A 1 105 ? 1.898 7.157 -25.650 1.00 87.25 105 GLU A C 1
ATOM 791 O O . GLU A 1 105 ? 1.156 8.035 -25.217 1.00 87.25 105 GLU A O 1
ATOM 796 N N . GLU A 1 106 ? 1.436 6.151 -26.389 1.00 88.88 106 GLU A N 1
ATOM 797 C CA . GLU A 1 106 ? 0.039 5.961 -26.793 1.00 88.88 106 GLU A CA 1
ATOM 798 C C . GLU A 1 106 ? -0.769 5.156 -25.760 1.00 88.88 106 GLU A C 1
ATOM 800 O O . GLU A 1 106 ? -1.924 4.802 -26.000 1.00 88.88 106 GLU A O 1
ATOM 805 N N . ASN A 1 107 ? -0.176 4.878 -24.594 1.00 83.69 107 ASN A N 1
ATOM 806 C CA . ASN A 1 107 ? -0.778 4.114 -23.506 1.00 83.69 107 ASN A CA 1
ATOM 807 C C . ASN A 1 107 ? -1.036 2.632 -23.859 1.00 83.69 107 ASN A C 1
ATOM 809 O O . ASN A 1 107 ? -1.890 1.980 -23.251 1.00 83.69 107 ASN A O 1
ATOM 813 N N . PHE A 1 108 ? -0.287 2.084 -24.822 1.00 87.06 108 PHE A N 1
ATOM 814 C CA . PHE A 1 108 ? -0.259 0.655 -25.125 1.00 87.06 108 PHE A CA 1
ATOM 815 C C . PHE A 1 108 ? 0.742 -0.087 -24.252 1.00 87.06 108 PHE A C 1
ATOM 817 O O . PHE A 1 108 ? 1.863 0.364 -24.029 1.00 87.06 108 PHE A O 1
ATOM 824 N N . VAL A 1 109 ? 0.333 -1.280 -23.837 1.00 87.19 109 VAL A N 1
ATOM 825 C CA . VAL A 1 109 ? 1.140 -2.248 -23.098 1.00 87.19 109 VAL A CA 1
ATOM 826 C C . VAL A 1 109 ? 2.274 -2.765 -23.977 1.00 87.19 109 VAL A C 1
ATOM 828 O O . VAL A 1 109 ? 2.024 -3.454 -24.965 1.00 87.19 109 VAL A O 1
ATOM 831 N N . ILE A 1 110 ? 3.517 -2.468 -23.610 1.00 88.19 110 ILE A N 1
ATOM 832 C CA . ILE A 1 110 ? 4.708 -3.007 -24.288 1.00 88.19 110 ILE A CA 1
ATOM 833 C C . ILE A 1 110 ? 5.401 -4.103 -23.473 1.00 88.19 110 ILE A C 1
ATOM 835 O O . ILE A 1 110 ? 6.130 -4.918 -24.035 1.00 88.19 110 ILE A O 1
ATOM 839 N N . TYR A 1 111 ? 5.141 -4.159 -22.166 1.00 86.69 111 TYR A N 1
ATOM 840 C CA . TYR A 1 111 ? 5.570 -5.239 -21.282 1.00 86.69 111 TYR A CA 1
ATOM 841 C C . TYR A 1 111 ? 4.590 -5.392 -20.115 1.00 86.69 111 TYR A C 1
ATOM 843 O O . TYR A 1 111 ? 4.153 -4.393 -19.544 1.00 86.69 111 TYR A O 1
ATOM 851 N N . ASP A 1 112 ? 4.305 -6.638 -19.742 1.00 86.50 112 ASP A N 1
ATOM 852 C CA . ASP A 1 112 ? 3.449 -7.007 -18.614 1.00 86.50 112 ASP A CA 1
ATOM 853 C C . ASP A 1 112 ? 4.001 -8.281 -17.954 1.00 86.50 112 ASP A C 1
ATOM 855 O O . ASP A 1 112 ? 4.188 -9.298 -18.630 1.00 86.50 112 ASP A O 1
ATOM 859 N N . ASP A 1 113 ? 4.273 -8.232 -16.648 1.00 82.31 113 ASP A N 1
ATOM 860 C CA . ASP A 1 113 ? 4.561 -9.424 -15.836 1.00 82.31 113 ASP A CA 1
ATOM 861 C C . ASP A 1 113 ? 3.660 -9.593 -14.614 1.00 82.31 113 ASP A C 1
ATOM 863 O O . ASP A 1 113 ? 3.957 -10.407 -13.734 1.00 82.31 113 ASP A O 1
ATOM 867 N N . SER A 1 114 ? 2.521 -8.898 -14.585 1.00 73.69 114 SER A N 1
ATOM 868 C CA . SER A 1 114 ? 1.532 -9.004 -13.508 1.00 73.69 114 SER A CA 1
ATOM 869 C C . SER A 1 114 ? 1.165 -10.456 -13.188 1.00 73.69 114 SER A C 1
ATOM 871 O O . SER A 1 114 ? 1.015 -10.801 -12.020 1.00 73.69 114 SER A O 1
ATOM 873 N N . VAL A 1 115 ? 1.163 -11.334 -14.195 1.00 62.69 115 VAL A N 1
ATOM 874 C CA . VAL A 1 115 ? 0.925 -12.778 -14.056 1.00 62.69 115 VAL A CA 1
ATOM 875 C C . VAL A 1 115 ? 2.035 -13.497 -13.271 1.00 62.69 115 VAL A C 1
ATOM 877 O O . VAL A 1 115 ? 1.758 -14.398 -12.486 1.00 62.69 115 VAL A O 1
ATOM 880 N N . ALA A 1 116 ? 3.304 -13.115 -13.437 1.00 59.34 116 ALA A N 1
ATOM 881 C CA . ALA A 1 116 ? 4.417 -13.692 -12.676 1.00 59.34 116 ALA A CA 1
ATOM 882 C C . ALA A 1 116 ? 4.395 -13.234 -11.207 1.00 59.34 116 ALA A C 1
ATOM 884 O O . ALA A 1 116 ? 4.658 -14.038 -10.309 1.00 59.34 116 ALA A O 1
ATOM 885 N N . GLY A 1 117 ? 4.012 -11.976 -10.961 1.00 55.84 117 GLY A N 1
ATOM 886 C CA . GLY A 1 117 ? 3.710 -11.475 -9.617 1.00 55.84 117 GLY A CA 1
ATOM 887 C C . GLY A 1 117 ? 2.499 -12.177 -8.986 1.00 55.84 117 GLY A C 1
ATOM 888 O O . GLY A 1 117 ? 2.531 -12.538 -7.811 1.00 55.84 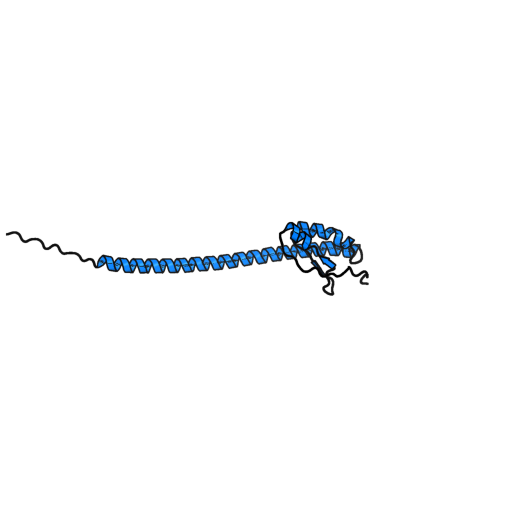117 GLY A O 1
ATOM 889 N N . GLU A 1 118 ? 1.462 -12.460 -9.776 1.00 54.97 118 GLU A N 1
ATOM 890 C CA . GLU A 1 118 ? 0.231 -13.135 -9.350 1.00 54.97 118 GLU A CA 1
ATOM 891 C C . GLU A 1 118 ? 0.463 -14.600 -8.945 1.00 54.97 118 GLU A C 1
ATOM 893 O O . GLU A 1 118 ? -0.067 -15.058 -7.928 1.00 54.97 118 GLU A O 1
ATOM 898 N N . LEU A 1 119 ? 1.306 -15.321 -9.692 1.00 56.31 119 LEU A N 1
ATOM 899 C CA . LEU A 1 119 ? 1.675 -16.715 -9.418 1.00 56.31 119 LEU A CA 1
ATOM 900 C C . LEU A 1 119 ? 2.542 -16.877 -8.155 1.00 56.31 119 LEU A C 1
ATOM 902 O O . LEU A 1 119 ? 2.530 -17.946 -7.548 1.00 56.31 119 LEU A O 1
ATOM 906 N N . MET A 1 120 ? 3.271 -15.832 -7.748 1.00 57.59 120 MET A N 1
ATOM 907 C CA . MET A 1 120 ? 4.106 -15.823 -6.536 1.00 57.59 120 MET A CA 1
ATOM 908 C C . MET A 1 120 ? 3.406 -15.191 -5.316 1.00 57.59 120 MET A C 1
ATOM 910 O O . MET A 1 120 ? 3.812 -15.466 -4.188 1.00 57.59 120 MET A O 1
ATOM 914 N N . GLY A 1 121 ? 2.369 -14.364 -5.521 1.00 57.06 121 GLY A N 1
ATOM 915 C CA . GLY A 1 121 ? 1.732 -13.543 -4.478 1.00 57.06 121 GLY A CA 1
ATOM 916 C C . GLY A 1 121 ? 0.251 -13.816 -4.179 1.00 57.06 121 GLY A C 1
ATOM 917 O O . GLY A 1 121 ? -0.247 -13.323 -3.171 1.00 57.06 121 GLY A O 1
ATOM 918 N N . GLY A 1 122 ? -0.455 -14.617 -4.983 1.00 48.59 122 GLY A N 1
ATOM 919 C CA . GLY A 1 122 ? -1.867 -14.937 -4.752 1.00 48.59 122 GLY A CA 1
ATOM 920 C C . GLY A 1 122 ? -2.838 -13.847 -5.229 1.00 48.59 122 GLY A C 1
ATOM 921 O O . GLY A 1 122 ? -3.193 -12.947 -4.481 1.00 48.59 122 GLY A O 1
ATOM 922 N N . VAL A 1 123 ? -3.313 -14.030 -6.466 1.00 49.47 123 VAL A N 1
ATOM 923 C CA . VAL A 1 123 ? -4.553 -13.522 -7.100 1.00 49.47 123 VAL A CA 1
ATOM 924 C C . VAL A 1 123 ? -4.804 -12.006 -7.076 1.00 49.47 123 VAL A C 1
ATOM 926 O O . VAL A 1 123 ? -5.456 -11.503 -6.164 1.00 49.47 123 VAL A O 1
ATOM 929 N N . VAL A 1 124 ? -4.464 -11.335 -8.187 1.00 46.22 124 VAL A N 1
ATOM 930 C CA . VAL A 1 124 ? -5.299 -10.300 -8.837 1.00 46.22 124 VAL A CA 1
ATOM 931 C C . VAL A 1 124 ? -5.001 -10.318 -10.345 1.00 46.22 124 VAL A C 1
ATOM 933 O O . VAL A 1 124 ? -3.982 -9.787 -10.778 1.00 46.22 124 VAL A O 1
ATOM 936 N N . SER A 1 125 ? -5.895 -10.903 -11.147 1.00 43.53 125 SER A N 1
ATOM 937 C CA . SER A 1 125 ? -5.756 -10.937 -12.607 1.00 43.53 125 SER A CA 1
ATOM 938 C C . SER A 1 125 ? -6.309 -9.648 -13.227 1.00 43.53 125 SER A C 1
ATOM 940 O O . SER A 1 125 ? -7.467 -9.293 -12.988 1.00 43.53 125 SER A O 1
ATOM 942 N N . PHE A 1 126 ? -5.522 -8.970 -14.065 1.00 45.47 126 PHE A N 1
ATOM 943 C CA . PHE A 1 126 ? -5.999 -7.872 -14.915 1.00 45.47 126 PHE A CA 1
ATOM 944 C C . PHE A 1 126 ? -6.154 -8.341 -16.375 1.00 45.47 126 PHE A C 1
ATOM 946 O O . PHE A 1 126 ? -5.404 -9.210 -16.819 1.00 45.47 126 PHE A O 1
ATOM 953 N N . PRO A 1 127 ? -7.127 -7.809 -17.144 1.00 41.22 127 PRO A N 1
ATOM 954 C CA . PRO A 1 127 ? -7.356 -8.233 -18.523 1.00 41.22 127 PRO A CA 1
ATOM 955 C C . PRO A 1 127 ? -6.148 -7.921 -19.415 1.00 41.22 127 PRO A C 1
ATOM 957 O O . PRO A 1 127 ? -5.784 -6.761 -19.598 1.00 41.22 127 PRO A O 1
ATOM 960 N N . GLN A 1 128 ? -5.556 -8.961 -20.002 1.00 47.84 128 GLN A N 1
ATOM 961 C CA . GLN A 1 128 ? -4.422 -8.858 -20.915 1.00 47.84 128 GLN A CA 1
ATOM 962 C C . GLN A 1 128 ? -4.866 -8.226 -22.245 1.00 47.84 128 GLN A C 1
ATOM 964 O O . GLN A 1 128 ? -5.560 -8.853 -23.052 1.00 47.84 128 GLN A O 1
ATOM 969 N N . ALA A 1 129 ? -4.477 -6.970 -22.487 1.00 44.78 129 ALA A N 1
ATOM 970 C CA . ALA A 1 129 ? -4.680 -6.324 -23.779 1.00 44.78 129 ALA A CA 1
ATOM 971 C C . ALA A 1 129 ? -3.814 -7.036 -24.827 1.00 44.78 129 ALA A C 1
ATOM 973 O O . ALA A 1 129 ? -2.586 -6.991 -24.800 1.00 44.78 129 ALA A O 1
ATOM 974 N N . THR A 1 130 ? -4.469 -7.748 -25.741 1.00 49.94 130 THR A N 1
ATOM 975 C CA . THR A 1 130 ? -3.816 -8.473 -26.832 1.00 49.94 130 THR A CA 1
ATOM 976 C C . THR A 1 130 ? -3.350 -7.467 -27.886 1.00 49.94 130 THR A C 1
ATOM 978 O O . THR A 1 130 ? -4.083 -7.153 -28.819 1.00 49.94 130 THR A O 1
ATOM 981 N N . GLY A 1 131 ? -2.142 -6.929 -27.719 1.00 47.22 131 GLY A N 1
ATOM 982 C CA . GLY A 1 131 ? -1.467 -6.074 -28.694 1.00 47.22 131 GLY A CA 1
ATOM 983 C C . GLY A 1 131 ? -0.072 -6.619 -28.966 1.00 47.22 131 GLY A C 1
ATOM 984 O O . GLY A 1 131 ? 0.788 -6.586 -28.094 1.00 47.22 131 GLY A O 1
ATOM 985 N N . GLY A 1 132 ? 0.148 -7.187 -30.153 1.00 54.03 132 GLY A N 1
ATOM 986 C CA . GLY A 1 132 ? 1.478 -7.636 -30.566 1.00 54.03 132 GLY A CA 1
ATOM 987 C C . GLY A 1 132 ? 2.459 -6.464 -30.633 1.00 54.03 132 GLY A C 1
ATOM 988 O O . GLY A 1 132 ? 2.068 -5.364 -31.014 1.00 54.03 132 GLY A O 1
ATOM 989 N N . MET A 1 133 ? 3.724 -6.718 -30.276 1.00 54.75 133 MET A N 1
ATOM 990 C CA . MET A 1 133 ? 4.805 -5.725 -30.311 1.00 54.75 133 MET A CA 1
ATOM 991 C C . MET A 1 133 ? 4.790 -4.922 -31.628 1.00 54.75 133 MET A C 1
ATOM 993 O O . MET A 1 133 ? 4.875 -5.543 -32.698 1.00 54.75 133 MET A O 1
ATOM 997 N N . PRO A 1 134 ? 4.722 -3.576 -31.583 1.00 54.47 134 PRO A N 1
ATOM 998 C CA . PRO A 1 134 ? 4.930 -2.747 -32.762 1.00 54.47 134 PRO A CA 1
ATOM 999 C C . PRO A 1 134 ? 6.326 -3.032 -33.321 1.00 54.47 134 PRO A C 1
ATOM 1001 O O . PRO A 1 134 ? 7.321 -2.966 -32.602 1.00 54.47 134 PRO A O 1
ATOM 1004 N N . ARG A 1 135 ? 6.396 -3.416 -34.598 1.00 60.25 135 ARG A N 1
ATOM 1005 C CA . ARG A 1 135 ? 7.639 -3.825 -35.276 1.00 60.25 135 ARG A CA 1
ATOM 1006 C C . ARG A 1 135 ? 8.418 -2.657 -35.882 1.00 60.25 135 ARG A C 1
ATOM 1008 O O . ARG A 1 135 ? 9.268 -2.894 -36.736 1.00 60.25 135 ARG A O 1
ATOM 1015 N N . GLU A 1 136 ? 8.138 -1.424 -35.483 1.00 52.72 136 GLU A N 1
ATOM 1016 C CA . GLU A 1 136 ? 8.755 -0.256 -36.108 1.00 52.72 136 GLU A CA 1
ATOM 1017 C C . GLU A 1 136 ? 9.667 0.476 -35.116 1.00 52.72 136 GLU A C 1
ATOM 1019 O O . GLU A 1 136 ? 9.236 0.769 -33.998 1.00 52.72 136 GLU A O 1
ATOM 1024 N N . PRO A 1 137 ? 10.934 0.749 -35.489 1.00 42.03 137 PRO A N 1
ATOM 1025 C CA . PRO A 1 137 ? 11.774 1.652 -34.723 1.00 42.03 137 PRO A CA 1
ATOM 1026 C C . PRO A 1 137 ? 11.150 3.047 -34.792 1.00 42.03 137 PRO A C 1
ATOM 1028 O O . PRO A 1 137 ? 10.965 3.592 -35.881 1.00 42.03 137 PRO A O 1
ATOM 1031 N N . VAL A 1 138 ? 10.804 3.607 -33.632 1.00 57.03 138 VAL A N 1
ATOM 1032 C CA . VAL A 1 138 ? 10.422 5.017 -33.532 1.00 57.03 138 VAL A CA 1
ATOM 1033 C C . VAL A 1 138 ? 11.695 5.821 -33.784 1.00 57.03 138 VAL A C 1
ATOM 1035 O O . VAL A 1 138 ? 12.639 5.751 -32.997 1.00 57.03 138 VAL A O 1
ATOM 1038 N N . VAL A 1 139 ? 11.735 6.459 -34.954 1.00 42.78 139 VAL A N 1
ATOM 1039 C CA . VAL A 1 139 ? 12.839 7.295 -35.450 1.00 42.78 139 VAL A CA 1
ATOM 1040 C C . VAL A 1 139 ? 12.881 8.619 -34.701 1.00 42.78 139 VAL A C 1
ATOM 1042 O O . VAL A 1 139 ? 11.788 9.189 -34.484 1.00 42.78 139 VAL A O 1
#

Radius of gyration: 35.63 Å; chains: 1; bounding box: 64×24×122 Å

Sequence (139 aa):
MGDPVRAVSLSPMLGRVFRTLTTRLTVAFAAVALLTAGLSAIILSAVWAQLFDQYVRDGLQSTAVGAAHIIGKYYERDGGWSVHAFSQMPRFGIMSGLGLHVLNEENFVIYDDSVAGELMGGVVSFPQATGGMPREPVV